Protein AF-A0A7Y4SE01-F1 (afdb_monomer_lite)

pLDDT: mean 89.8, std 6.82, range [64.94, 97.06]

Secondary structure (DSSP, 8-state):
-HHHHTPPBPPEEEESHHHHT-TT--S----EEEE-PPBP-----S-HHHHHHHHHHHHHHHHH--

Structure (mmCIF, N/CA/C/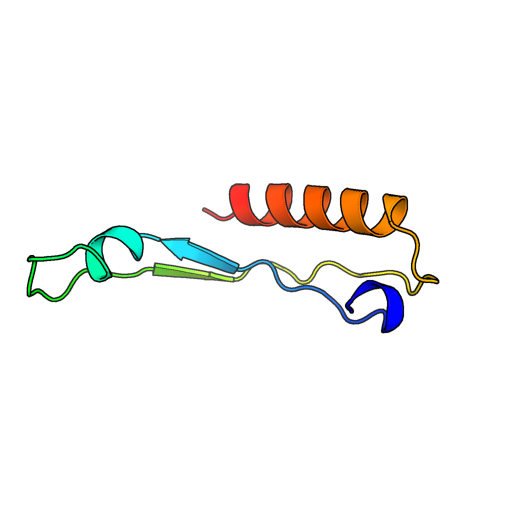O backbone):
data_AF-A0A7Y4SE01-F1
#
_entry.id   AF-A0A7Y4SE01-F1
#
loop_
_atom_site.group_PDB
_atom_site.id
_atom_site.type_symbol
_atom_site.label_atom_id
_atom_site.label_alt_id
_atom_site.label_comp_id
_atom_site.label_asym_id
_atom_site.label_entity_id
_atom_site.label_seq_id
_atom_site.pdbx_PDB_ins_code
_atom_site.Cartn_x
_atom_site.Cartn_y
_atom_site.Cartn_z
_atom_site.occupancy
_atom_site.B_iso_or_equiv
_atom_site.auth_seq_id
_atom_site.auth_comp_id
_atom_site.auth_asym_id
_atom_site.auth_atom_id
_atom_site.pdbx_PDB_model_num
ATOM 1 N N . MET A 1 1 ? 7.547 -7.675 -6.486 1.00 75.06 1 MET A N 1
ATOM 2 C CA . MET A 1 1 ? 6.198 -8.102 -6.940 1.00 75.06 1 MET A CA 1
ATOM 3 C C . MET A 1 1 ? 5.560 -7.147 -7.951 1.00 75.06 1 MET A C 1
ATOM 5 O O . MET A 1 1 ? 5.450 -7.529 -9.109 1.00 75.06 1 MET A O 1
ATOM 9 N N . ALA A 1 2 ? 5.160 -5.920 -7.584 1.00 83.69 2 ALA A N 1
ATOM 10 C CA . ALA A 1 2 ? 4.476 -5.014 -8.525 1.00 83.69 2 ALA A CA 1
ATOM 11 C C . ALA A 1 2 ? 5.345 -4.603 -9.728 1.00 83.69 2 ALA A C 1
ATOM 13 O O . ALA A 1 2 ? 4.871 -4.625 -10.855 1.00 83.69 2 ALA A O 1
ATOM 14 N N . LEU A 1 3 ? 6.639 -4.335 -9.517 1.00 89.50 3 LEU A N 1
ATOM 15 C CA . LEU A 1 3 ? 7.579 -4.036 -10.610 1.00 89.50 3 LEU A CA 1
ATOM 16 C C . LEU A 1 3 ? 7.756 -5.198 -11.590 1.00 89.50 3 LEU A C 1
ATOM 18 O O . LEU A 1 3 ? 7.768 -4.991 -12.795 1.00 89.50 3 LEU A O 1
ATOM 22 N N . VAL A 1 4 ? 7.823 -6.428 -11.082 1.00 89.69 4 VAL A N 1
ATOM 23 C CA . VAL A 1 4 ? 8.010 -7.632 -11.910 1.00 89.69 4 VAL A CA 1
ATOM 24 C C . VAL A 1 4 ? 6.781 -7.907 -12.782 1.00 89.69 4 VAL A C 1
ATOM 26 O O . VAL A 1 4 ? 6.899 -8.416 -13.897 1.00 89.69 4 VAL A O 1
ATOM 29 N N . THR A 1 5 ? 5.596 -7.559 -12.277 1.00 90.56 5 THR A N 1
ATOM 30 C CA . THR A 1 5 ? 4.302 -7.833 -12.920 1.00 90.56 5 THR A CA 1
ATOM 31 C C . THR A 1 5 ? 3.769 -6.658 -13.740 1.00 90.56 5 THR A C 1
ATOM 33 O O . THR A 1 5 ? 2.976 -6.873 -14.649 1.00 90.56 5 THR A O 1
ATOM 36 N N . GLY A 1 6 ? 4.187 -5.424 -13.442 1.00 91.31 6 GLY A N 1
ATOM 37 C CA . GLY A 1 6 ? 3.577 -4.207 -13.986 1.00 91.31 6 GLY A CA 1
ATOM 38 C C . GLY A 1 6 ? 2.151 -3.959 -13.476 1.00 91.31 6 GLY A C 1
ATOM 39 O O . GLY A 1 6 ? 1.428 -3.142 -14.043 1.00 91.31 6 GLY A O 1
ATOM 40 N N . ALA A 1 7 ? 1.716 -4.676 -12.434 1.00 94.06 7 ALA A N 1
ATOM 41 C CA . ALA A 1 7 ? 0.375 -4.519 -11.891 1.00 94.06 7 ALA A CA 1
ATOM 42 C C . ALA A 1 7 ? 0.218 -3.135 -11.232 1.00 94.06 7 ALA A C 1
ATOM 44 O O . ALA A 1 7 ? 1.127 -2.690 -10.520 1.00 94.06 7 ALA A O 1
ATOM 45 N N . PRO A 1 8 ? -0.923 -2.451 -11.433 1.00 94.06 8 PRO A N 1
ATOM 46 C CA . PRO A 1 8 ? -1.174 -1.170 -10.792 1.00 94.06 8 PRO A CA 1
ATOM 47 C C . PRO A 1 8 ? -1.243 -1.330 -9.269 1.00 94.06 8 PRO A C 1
ATOM 49 O O . PRO A 1 8 ? -1.766 -2.320 -8.754 1.00 94.06 8 PRO A O 1
ATOM 52 N N . LEU A 1 9 ? -0.730 -0.336 -8.546 1.00 95.00 9 LEU A N 1
ATOM 53 C CA . LEU A 1 9 ? -0.750 -0.304 -7.086 1.00 95.00 9 LEU A CA 1
ATOM 54 C C . LEU A 1 9 ? -1.826 0.648 -6.588 1.00 95.00 9 LEU A C 1
AT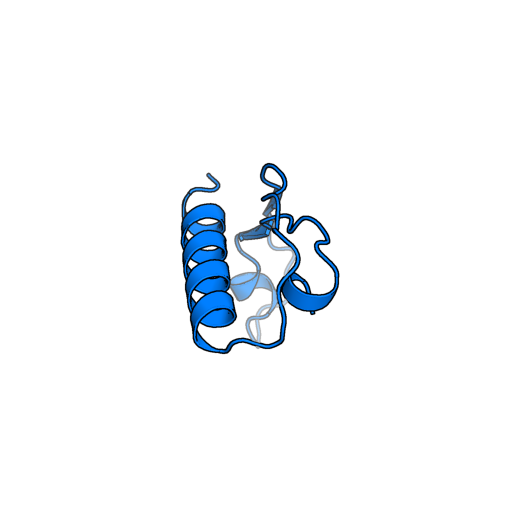OM 56 O O . LEU A 1 9 ? -1.833 1.818 -6.950 1.00 95.00 9 LEU A O 1
ATOM 60 N N . VAL A 1 10 ? -2.703 0.164 -5.715 1.00 96.56 10 VAL A N 1
ATOM 61 C CA . VAL A 1 10 ? -3.762 0.984 -5.122 1.00 96.56 10 VAL A CA 1
ATOM 62 C C . VAL A 1 10 ? -3.317 1.462 -3.736 1.00 96.56 10 VAL A C 1
ATOM 64 O O . VAL A 1 10 ? -3.092 0.627 -2.856 1.00 96.56 10 VAL A O 1
ATOM 67 N N . PRO A 1 11 ? -3.166 2.779 -3.505 1.00 96.69 11 PRO A N 1
ATOM 68 C CA . PRO A 1 11 ? -2.850 3.308 -2.187 1.00 96.69 11 PRO A CA 1
ATOM 69 C C . PRO A 1 11 ? -4.074 3.206 -1.269 1.00 96.69 11 PRO A C 1
ATOM 71 O O . PRO A 1 11 ? -5.169 3.652 -1.612 1.00 96.69 11 PRO A O 1
ATOM 74 N N . VAL A 1 12 ? -3.875 2.642 -0.077 1.00 97.06 12 VAL A N 1
ATOM 75 C CA . VAL A 1 12 ? -4.918 2.507 0.948 1.00 97.06 12 VAL A CA 1
ATOM 76 C C . VAL A 1 12 ? -4.421 3.111 2.254 1.00 97.06 12 VAL A C 1
ATOM 78 O O . VAL A 1 12 ? -3.345 2.759 2.740 1.00 97.06 12 VAL A O 1
ATOM 81 N N . ARG A 1 13 ? -5.218 4.006 2.843 1.00 95.81 13 ARG A N 1
ATOM 82 C CA . ARG A 1 13 ? -4.965 4.577 4.169 1.00 95.81 13 ARG A CA 1
ATOM 83 C C . ARG A 1 13 ? -5.993 4.055 5.166 1.00 95.81 13 ARG A C 1
ATOM 85 O O . ARG A 1 13 ? -7.198 4.205 4.970 1.00 95.81 13 ARG A O 1
ATOM 92 N N . LEU A 1 14 ? -5.494 3.475 6.254 1.00 94.56 14 LEU A N 1
ATOM 93 C CA . LEU A 1 14 ? -6.290 3.007 7.384 1.00 94.56 14 LEU A CA 1
ATOM 94 C C . LEU A 1 14 ? -6.218 4.037 8.516 1.00 94.56 14 LEU A C 1
ATOM 96 O O . LEU A 1 14 ? -5.127 4.415 8.943 1.00 94.56 14 LEU A O 1
ATOM 100 N N . ILE A 1 15 ? -7.370 4.496 8.994 1.00 92.38 15 ILE A N 1
ATOM 101 C CA . ILE A 1 15 ? -7.497 5.505 10.050 1.00 92.38 15 ILE A CA 1
ATOM 102 C C . ILE A 1 15 ? -8.116 4.857 11.292 1.00 92.38 15 ILE A C 1
ATOM 104 O O . ILE A 1 15 ? -9.012 4.019 11.188 1.00 92.38 15 ILE A O 1
ATOM 108 N N . ASP A 1 16 ? -7.609 5.251 12.464 1.00 88.38 16 ASP A N 1
ATOM 109 C CA . ASP A 1 16 ? -8.049 4.809 13.796 1.00 88.38 16 ASP A CA 1
ATOM 110 C C . ASP A 1 16 ? -7.897 3.304 14.098 1.00 88.38 16 ASP A C 1
ATOM 112 O O . ASP A 1 16 ? -8.288 2.830 15.168 1.00 88.38 16 ASP A O 1
ATOM 116 N N . THR A 1 17 ? -7.216 2.547 13.234 1.00 88.56 17 THR A N 1
ATOM 117 C CA . THR A 1 17 ? -6.950 1.110 13.435 1.00 88.56 17 THR A CA 1
ATOM 118 C C . THR A 1 17 ? -6.035 0.821 14.622 1.00 88.56 17 THR A C 1
ATOM 120 O O . THR A 1 17 ? -6.232 -0.173 15.316 1.00 88.56 17 THR A O 1
ATOM 123 N N . ALA A 1 18 ? -5.087 1.711 14.931 1.00 86.25 18 ALA A N 1
ATOM 124 C CA . ALA A 1 18 ? -4.219 1.565 16.103 1.00 86.25 18 ALA A CA 1
ATOM 125 C C . ALA A 1 18 ? -5.017 1.516 17.419 1.00 86.25 18 ALA A C 1
ATOM 127 O O . ALA A 1 18 ? -4.654 0.790 18.342 1.00 86.25 18 ALA A O 1
ATOM 128 N N . ARG A 1 19 ? -6.141 2.245 17.496 1.00 81.44 19 ARG A N 1
ATOM 129 C CA . ARG A 1 19 ? -7.033 2.229 18.663 1.00 81.44 19 ARG A CA 1
ATOM 130 C C . ARG A 1 19 ? -7.813 0.918 18.762 1.00 81.44 19 ARG A C 1
ATOM 132 O O . ARG A 1 19 ? -8.061 0.465 19.873 1.00 81.44 19 ARG A O 1
ATOM 139 N N . ALA A 1 20 ? -8.165 0.315 17.626 1.00 83.00 20 ALA A N 1
ATOM 140 C CA . ALA A 1 20 ? -8.839 -0.982 17.577 1.00 83.00 20 ALA A CA 1
ATOM 141 C C . ALA A 1 20 ? -7.952 -2.153 18.000 1.00 83.00 20 ALA A C 1
ATOM 143 O O . ALA A 1 20 ? -8.461 -3.151 18.495 1.00 83.00 20 ALA A O 1
ATOM 144 N N . LEU A 1 21 ? -6.636 -2.023 17.835 1.00 83.19 21 LEU A N 1
ATOM 145 C CA . LEU A 1 21 ? -5.666 -3.059 18.193 1.00 83.19 21 LEU A CA 1
ATOM 146 C C . LEU A 1 21 ? -4.985 -2.806 19.550 1.00 83.19 21 LEU A C 1
ATOM 148 O O . LEU A 1 21 ? -4.083 -3.549 19.941 1.00 83.19 21 LEU A O 1
ATOM 152 N N . ALA A 1 22 ? -5.392 -1.766 20.285 1.00 82.81 22 ALA A N 1
ATOM 153 C CA . ALA A 1 22 ? -4.805 -1.431 21.577 1.00 82.81 22 ALA A CA 1
ATOM 154 C C . ALA A 1 22 ? -5.197 -2.465 22.650 1.00 82.81 22 ALA A C 1
ATOM 156 O O . ALA A 1 22 ? -6.378 -2.707 22.905 1.00 82.81 22 ALA A O 1
ATOM 157 N N . ARG A 1 23 ? -4.200 -3.055 23.325 1.00 80.38 23 ARG A N 1
ATOM 158 C CA . ARG A 1 23 ? -4.434 -4.005 24.427 1.00 80.38 23 ARG A CA 1
ATOM 159 C C . ARG A 1 23 ? -5.243 -3.353 25.555 1.00 80.38 23 ARG A C 1
AT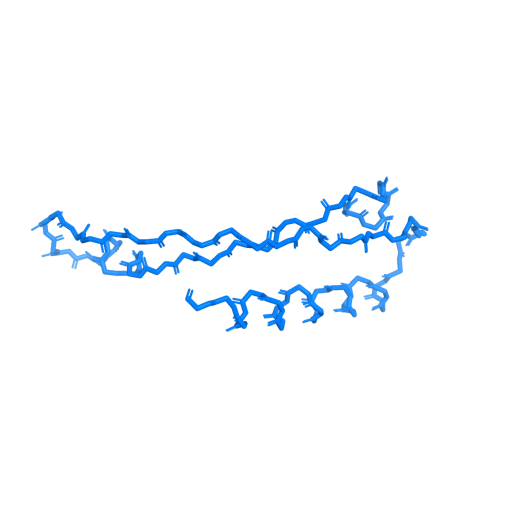OM 161 O O . ARG A 1 23 ? -4.988 -2.212 25.931 1.00 80.38 23 ARG A O 1
ATOM 168 N N . GLY A 1 24 ? -6.191 -4.105 26.116 1.00 75.81 24 GLY A N 1
ATOM 169 C CA . GLY A 1 24 ? -6.958 -3.704 27.303 1.00 75.81 24 GLY A CA 1
ATOM 170 C C . GLY A 1 24 ? -8.122 -2.740 27.052 1.00 75.81 24 GLY A C 1
ATOM 171 O O . GLY A 1 24 ? -8.741 -2.292 28.013 1.00 75.81 24 GLY A O 1
ATOM 172 N N . ARG A 1 25 ? -8.452 -2.417 25.793 1.00 64.94 25 ARG A N 1
ATOM 173 C CA . ARG A 1 25 ? -9.630 -1.606 25.449 1.00 64.94 25 ARG A CA 1
ATOM 174 C C . ARG A 1 25 ? -10.615 -2.421 24.617 1.00 64.94 25 ARG A C 1
ATOM 176 O O . ARG A 1 25 ? -10.494 -2.492 23.400 1.00 64.94 25 ARG A O 1
ATOM 183 N N . ILE A 1 26 ? -11.595 -3.027 25.284 1.00 72.19 26 ILE A N 1
ATOM 184 C CA . ILE A 1 26 ? -12.756 -3.631 24.620 1.00 72.19 26 ILE A CA 1
ATOM 185 C C . ILE A 1 26 ? -13.705 -2.491 24.235 1.00 72.19 26 ILE A C 1
ATOM 187 O O . ILE A 1 26 ? -14.131 -1.719 25.092 1.00 72.19 26 ILE A O 1
ATOM 191 N N . GLY A 1 27 ? -14.009 -2.352 22.947 1.00 78.00 27 GLY A N 1
ATOM 192 C CA . GLY A 1 27 ? -14.927 -1.333 22.445 1.00 78.00 27 GLY A CA 1
ATOM 193 C C . GLY A 1 27 ? -15.157 -1.446 20.940 1.00 78.00 27 GLY A C 1
ATOM 194 O O . GLY A 1 27 ? -14.549 -2.279 20.274 1.00 78.00 27 GLY A O 1
ATOM 195 N N . PHE A 1 28 ? -16.018 -0.579 20.407 1.00 82.06 28 PHE A N 1
ATOM 196 C CA . PHE A 1 28 ? -16.336 -0.489 18.977 1.00 82.06 28 PHE A CA 1
ATOM 197 C C . PHE A 1 28 ? -15.778 0.819 18.398 1.00 82.06 28 PHE A C 1
ATOM 199 O O . PHE A 1 28 ? -16.508 1.808 18.277 1.00 82.06 28 PHE A O 1
ATOM 206 N N . PRO A 1 29 ? -14.467 0.892 18.107 1.00 85.06 29 PRO A N 1
ATOM 207 C CA . PRO A 1 29 ? -13.876 2.096 17.543 1.00 85.06 29 PRO A CA 1
ATOM 208 C C . PRO A 1 29 ? -14.448 2.356 16.150 1.00 85.06 29 PRO A C 1
ATOM 210 O O . PRO A 1 29 ? -14.639 1.437 15.354 1.00 85.06 29 PRO A O 1
ATOM 213 N N . LYS A 1 30 ? -14.685 3.629 15.833 1.00 88.25 30 LYS A N 1
ATOM 214 C CA . LYS A 1 30 ? -14.979 4.035 14.459 1.00 88.25 30 LYS A CA 1
ATOM 215 C C . LYS A 1 30 ? -13.693 3.917 13.647 1.00 88.25 30 LYS A C 1
ATOM 217 O O . LYS A 1 30 ? -12.691 4.523 14.008 1.00 88.25 30 LYS A O 1
ATOM 222 N N . LEU A 1 31 ? -13.736 3.127 12.582 1.00 91.50 31 LEU A N 1
ATOM 223 C CA . LEU A 1 31 ? -12.637 2.950 11.640 1.00 91.50 31 LEU A CA 1
ATOM 224 C C . LEU A 1 31 ? -12.975 3.657 10.331 1.00 91.50 31 LEU A C 1
ATOM 226 O O . LEU A 1 31 ? -14.140 3.708 9.935 1.00 91.50 31 LEU A O 1
ATOM 230 N N . ARG A 1 32 ? -11.955 4.165 9.639 1.00 93.50 32 ARG A N 1
ATOM 231 C CA . ARG A 1 32 ? -12.109 4.729 8.295 1.00 93.50 32 ARG A CA 1
ATOM 232 C C . ARG A 1 32 ? -11.040 4.165 7.367 1.00 93.50 32 ARG A C 1
ATOM 234 O O . ARG A 1 32 ? -9.873 4.055 7.739 1.00 93.50 32 ARG A O 1
ATOM 241 N N . VAL A 1 33 ? -11.460 3.811 6.158 1.00 95.69 33 VAL A N 1
ATOM 242 C CA . VAL A 1 33 ? -10.591 3.353 5.071 1.00 95.69 33 VAL A CA 1
ATOM 243 C C . VAL A 1 33 ? -10.723 4.351 3.934 1.00 95.69 33 VAL A C 1
ATOM 245 O O . VAL A 1 33 ? -11.839 4.696 3.548 1.00 95.69 33 VAL A O 1
ATOM 248 N N . ILE A 1 34 ? -9.595 4.827 3.418 1.00 96.50 34 ILE A N 1
ATOM 249 C CA . ILE A 1 34 ? -9.551 5.679 2.230 1.00 96.50 34 ILE A CA 1
ATOM 250 C C . ILE A 1 34 ? -8.785 4.925 1.155 1.00 96.50 34 ILE A C 1
ATOM 252 O O . ILE A 1 34 ? -7.667 4.464 1.395 1.00 96.50 34 ILE A O 1
ATOM 256 N N . VAL A 1 35 ? -9.399 4.809 -0.016 1.00 96.81 35 VAL A N 1
ATOM 257 C CA . VAL A 1 35 ? -8.816 4.180 -1.200 1.00 96.81 35 VAL A CA 1
ATOM 258 C C . VAL A 1 35 ? -8.530 5.288 -2.202 1.00 96.81 35 VAL A C 1
ATOM 260 O O . VAL A 1 35 ? -9.423 6.071 -2.517 1.00 96.81 35 VAL A O 1
ATOM 263 N N . GLY A 1 36 ? -7.277 5.394 -2.635 1.00 96.00 36 GLY A N 1
ATOM 264 C CA . GLY A 1 36 ? -6.871 6.366 -3.642 1.00 96.00 36 GLY A CA 1
ATOM 265 C C . GLY A 1 36 ? -6.831 5.785 -5.048 1.00 96.00 36 GLY A C 1
ATOM 266 O O . GLY A 1 36 ? -7.022 4.588 -5.262 1.00 96.00 36 GLY A O 1
ATOM 267 N N . GLU A 1 37 ? -6.526 6.659 -6.001 1.00 95.75 37 GLU A N 1
ATOM 268 C CA . GLU A 1 37 ? -6.389 6.289 -7.406 1.00 95.75 37 GLU A CA 1
ATOM 269 C C . GLU A 1 37 ? -5.227 5.305 -7.638 1.00 95.75 37 GLU A C 1
ATOM 271 O O . GLU A 1 37 ? -4.157 5.457 -7.030 1.00 95.75 37 GLU A O 1
ATOM 276 N N . PRO A 1 38 ? -5.387 4.313 -8.535 1.00 96.25 38 PRO A N 1
ATOM 277 C CA . PRO A 1 38 ? -4.322 3.374 -8.859 1.00 96.25 38 PRO A CA 1
ATOM 278 C C . PRO A 1 38 ? -3.086 4.058 -9.463 1.00 96.25 38 PRO A C 1
ATOM 280 O O . PRO A 1 38 ? -3.153 4.781 -10.458 1.00 96.25 38 PRO A O 1
ATOM 283 N N . ILE A 1 39 ? -1.917 3.749 -8.911 1.00 94.12 39 ILE A N 1
ATOM 284 C CA . ILE A 1 39 ? -0.613 4.151 -9.430 1.00 94.12 39 ILE A CA 1
ATOM 285 C C . ILE A 1 39 ? -0.206 3.152 -10.511 1.00 94.12 39 ILE A C 1
ATOM 287 O O . ILE A 1 39 ? -0.028 1.960 -10.245 1.00 94.12 39 ILE A O 1
ATOM 291 N N . LYS A 1 40 ? -0.028 3.642 -11.740 1.00 94.69 40 LYS A N 1
ATOM 292 C CA . LYS A 1 40 ? 0.512 2.835 -12.839 1.00 94.69 40 LYS A CA 1
ATOM 293 C C . LYS A 1 40 ? 1.964 2.462 -12.542 1.00 94.69 40 LYS A C 1
ATOM 295 O O . LYS A 1 40 ? 2.773 3.329 -12.212 1.00 94.69 40 LYS A O 1
ATOM 300 N N . VAL A 1 41 ? 2.288 1.182 -12.701 1.00 93.38 41 VAL A N 1
ATOM 301 C CA . VAL A 1 41 ? 3.638 0.645 -12.512 1.00 93.38 41 VAL A CA 1
ATOM 302 C C . VAL A 1 41 ? 4.156 0.165 -13.858 1.00 93.38 41 VAL A C 1
ATOM 304 O O . VAL A 1 41 ? 3.510 -0.638 -14.526 1.00 93.38 41 VAL A O 1
ATOM 307 N N . VAL A 1 42 ? 5.320 0.663 -14.268 1.00 90.38 42 VAL A N 1
ATOM 308 C CA . VAL A 1 42 ? 6.005 0.148 -15.457 1.00 90.38 42 VAL A CA 1
ATOM 309 C C . VAL A 1 42 ? 6.734 -1.127 -15.061 1.00 90.38 42 VAL A C 1
ATOM 311 O O . VAL A 1 42 ? 7.425 -1.159 -14.041 1.00 90.38 42 VAL A O 1
ATOM 314 N N . ARG A 1 43 ? 6.556 -2.186 -15.853 1.00 89.94 43 ARG A N 1
ATOM 315 C CA . ARG A 1 43 ? 7.236 -3.457 -15.617 1.00 89.94 43 ARG A CA 1
ATOM 316 C C . ARG A 1 43 ? 8.747 -3.275 -15.769 1.00 89.94 43 ARG A C 1
ATOM 318 O O . ARG A 1 43 ? 9.197 -2.751 -16.784 1.00 89.94 43 ARG A O 1
ATOM 325 N N . ALA A 1 44 ? 9.508 -3.751 -14.793 1.00 87.00 44 ALA A N 1
ATOM 326 C CA . ALA A 1 44 ? 10.965 -3.689 -14.780 1.00 87.00 44 ALA A CA 1
ATOM 327 C C . ALA A 1 44 ? 11.559 -4.990 -14.204 1.00 87.00 44 ALA A C 1
ATOM 329 O O . ALA A 1 44 ? 10.863 -5.697 -13.462 1.00 87.00 44 ALA A O 1
ATOM 330 N N . PRO A 1 45 ? 12.825 -5.324 -14.532 1.00 84.50 45 PRO A N 1
ATOM 331 C CA . PRO A 1 45 ? 13.568 -6.364 -13.824 1.00 84.50 45 PRO A CA 1
ATOM 332 C C . PRO A 1 45 ? 13.660 -6.044 -12.325 1.00 84.50 45 PRO A C 1
ATOM 334 O O . PRO A 1 45 ? 13.379 -4.922 -11.903 1.00 84.50 45 PRO A O 1
ATOM 337 N N . GLU A 1 46 ? 14.052 -7.025 -11.513 1.00 80.94 46 GLU A N 1
ATOM 338 C CA . GLU A 1 46 ? 14.259 -6.819 -10.076 1.00 80.94 46 GLU A CA 1
ATOM 339 C C . GLU A 1 46 ? 15.453 -5.890 -9.823 1.00 80.94 46 GLU A C 1
ATOM 341 O O . GLU A 1 46 ? 16.588 -6.323 -9.655 1.00 80.94 46 GLU A O 1
ATOM 346 N N . ASP A 1 47 ? 15.167 -4.590 -9.815 1.00 86.94 47 ASP A N 1
ATOM 347 C CA . ASP A 1 47 ? 16.092 -3.522 -9.465 1.00 86.94 47 ASP A CA 1
ATOM 348 C C . ASP A 1 47 ? 15.712 -2.940 -8.086 1.00 86.94 47 ASP A C 1
ATOM 350 O O . ASP A 1 47 ? 14.626 -2.359 -7.932 1.00 86.94 47 ASP A O 1
ATOM 354 N N . PRO A 1 48 ? 16.584 -3.075 -7.067 1.00 88.00 48 PRO A N 1
ATOM 355 C CA . PRO A 1 48 ? 16.374 -2.504 -5.738 1.00 88.00 48 PRO A CA 1
ATOM 356 C C . PRO A 1 48 ? 16.160 -0.984 -5.735 1.00 88.00 48 PRO A C 1
ATOM 358 O O . PRO A 1 48 ? 15.418 -0.471 -4.889 1.00 88.00 48 PRO A O 1
ATOM 361 N N . VAL A 1 49 ? 16.778 -0.255 -6.670 1.00 90.19 49 VAL A N 1
ATOM 362 C CA . VAL A 1 49 ? 16.646 1.205 -6.766 1.00 90.19 49 VAL A CA 1
ATOM 363 C C . VAL A 1 49 ? 15.235 1.561 -7.228 1.00 90.19 49 VAL A C 1
ATOM 365 O O . VAL A 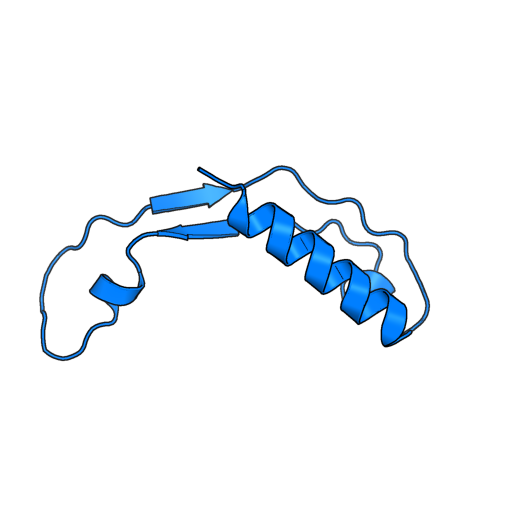1 49 ? 14.530 2.297 -6.533 1.00 90.19 49 VAL A O 1
ATOM 368 N N . ALA A 1 50 ? 14.771 0.946 -8.319 1.00 87.94 50 ALA A N 1
ATOM 369 C CA . ALA A 1 50 ? 13.401 1.104 -8.805 1.00 87.94 50 ALA A CA 1
ATOM 370 C C . ALA A 1 50 ? 12.350 0.686 -7.756 1.00 87.94 50 ALA A C 1
ATOM 372 O O . ALA A 1 50 ? 11.306 1.331 -7.617 1.00 87.94 50 ALA A O 1
ATOM 373 N N . ALA A 1 51 ? 12.616 -0.371 -6.979 1.00 90.31 51 ALA A N 1
ATOM 374 C CA . ALA A 1 51 ? 11.737 -0.811 -5.891 1.00 90.31 51 ALA A CA 1
ATOM 375 C C . ALA A 1 51 ? 11.628 0.227 -4.770 1.00 90.31 51 ALA A C 1
ATOM 377 O O . ALA A 1 51 ? 10.531 0.475 -4.251 1.00 90.31 51 ALA A O 1
ATOM 378 N N . THR A 1 52 ? 12.749 0.855 -4.424 1.00 93.62 52 THR A N 1
ATOM 379 C CA . THR A 1 52 ? 12.800 1.908 -3.409 1.00 93.62 52 THR A CA 1
ATOM 380 C C . THR A 1 52 ? 12.030 3.137 -3.880 1.00 93.62 52 THR A C 1
ATOM 382 O O . THR A 1 52 ? 11.142 3.603 -3.169 1.00 93.62 52 THR A O 1
ATOM 385 N N . GLU A 1 53 ? 12.270 3.600 -5.108 1.00 92.94 53 GLU A N 1
ATOM 386 C CA . GLU A 1 53 ? 11.563 4.748 -5.684 1.00 92.94 53 GLU A CA 1
ATOM 387 C C . GLU A 1 53 ? 10.043 4.515 -5.755 1.00 92.94 53 GLU A C 1
ATOM 389 O O . GLU A 1 53 ? 9.251 5.374 -5.353 1.00 92.94 53 GLU A O 1
ATOM 394 N N . LEU A 1 54 ? 9.606 3.328 -6.193 1.00 93.06 54 LEU A N 1
ATOM 395 C CA . LEU A 1 54 ? 8.183 2.984 -6.223 1.00 93.06 54 LEU A CA 1
ATOM 396 C C . LEU A 1 54 ? 7.565 2.987 -4.816 1.00 93.06 54 LEU A C 1
ATOM 398 O O . LEU A 1 54 ? 6.433 3.444 -4.635 1.00 93.06 54 LEU A O 1
ATOM 402 N N . THR A 1 55 ? 8.310 2.511 -3.818 1.00 94.44 55 THR A N 1
ATOM 403 C CA . THR A 1 55 ? 7.872 2.507 -2.416 1.00 94.44 55 THR A CA 1
ATOM 404 C C . THR A 1 55 ? 7.749 3.929 -1.867 1.00 94.44 55 THR A C 1
ATOM 406 O O . THR A 1 55 ? 6.763 4.241 -1.196 1.00 94.44 55 THR A O 1
ATOM 409 N N . GLU A 1 56 ? 8.699 4.813 -2.185 1.00 96.19 56 GLU A N 1
ATOM 410 C CA . GLU A 1 56 ? 8.639 6.236 -1.835 1.00 96.19 56 GLU A CA 1
ATOM 411 C C . GLU A 1 56 ? 7.386 6.899 -2.417 1.00 96.19 56 GLU A C 1
ATOM 413 O O . GLU A 1 56 ? 6.609 7.524 -1.687 1.00 96.19 56 GLU A O 1
ATOM 418 N N . ARG A 1 57 ? 7.132 6.689 -3.714 1.00 94.75 57 ARG A N 1
ATOM 419 C CA . ARG A 1 57 ? 5.951 7.222 -4.410 1.00 94.75 57 ARG A CA 1
ATOM 420 C C . ARG A 1 57 ? 4.647 6.728 -3.788 1.00 94.75 57 ARG A C 1
ATOM 422 O O . ARG A 1 57 ? 3.751 7.535 -3.536 1.00 94.75 57 ARG A O 1
ATOM 429 N N . LEU A 1 58 ? 4.551 5.431 -3.487 1.00 96.25 58 LEU A N 1
ATOM 430 C CA . LEU A 1 58 ? 3.382 4.861 -2.813 1.00 96.25 58 LEU A CA 1
ATOM 431 C C . LEU 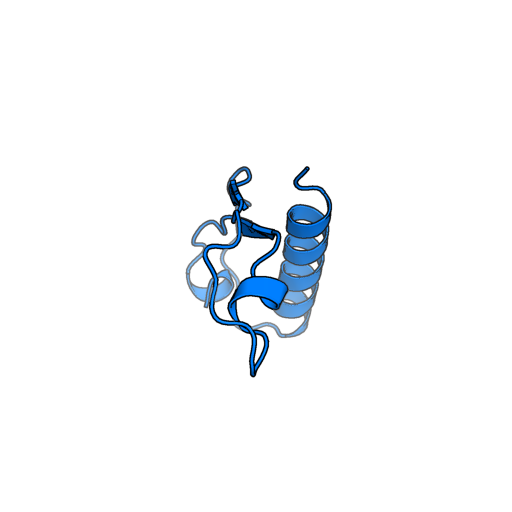A 1 58 ? 3.180 5.481 -1.425 1.00 96.25 58 LEU A C 1
ATOM 433 O O . LEU A 1 58 ? 2.055 5.804 -1.048 1.00 96.25 58 LEU A O 1
ATOM 437 N N . ARG A 1 59 ? 4.261 5.692 -0.667 1.00 96.50 59 ARG A N 1
ATOM 438 C CA . ARG A 1 59 ? 4.177 6.289 0.669 1.00 96.50 59 ARG A CA 1
ATOM 439 C C . ARG A 1 59 ? 3.673 7.723 0.629 1.00 96.50 59 ARG A C 1
ATOM 441 O O . ARG A 1 59 ? 2.857 8.092 1.473 1.00 96.50 59 ARG A O 1
ATOM 448 N N . VAL A 1 60 ? 4.149 8.525 -0.322 1.00 96.81 60 VAL A N 1
ATOM 449 C CA . VAL A 1 60 ? 3.658 9.895 -0.525 1.00 96.81 60 VAL A CA 1
ATOM 450 C C . VAL A 1 60 ? 2.168 9.872 -0.867 1.00 96.81 60 VAL A C 1
ATOM 452 O O . VAL A 1 60 ? 1.400 10.578 -0.216 1.00 96.81 60 VAL A O 1
ATOM 455 N N . ALA A 1 61 ? 1.748 8.997 -1.787 1.00 95.44 61 ALA A N 1
ATOM 456 C CA . ALA A 1 61 ? 0.344 8.858 -2.171 1.00 95.44 61 ALA A CA 1
ATOM 457 C C . ALA A 1 61 ? -0.556 8.459 -0.990 1.00 95.44 61 ALA A C 1
ATOM 459 O O . ALA A 1 61 ? -1.595 9.071 -0.781 1.00 95.44 61 ALA A O 1
ATOM 460 N N . VAL A 1 62 ? -0.150 7.486 -0.166 1.00 96.62 62 VAL A N 1
ATOM 461 C CA . VAL A 1 62 ? -0.912 7.093 1.035 1.00 96.62 62 VAL A CA 1
ATOM 462 C C . VAL A 1 62 ? -0.995 8.241 2.047 1.00 96.62 62 VAL A C 1
ATOM 464 O O . VAL A 1 62 ? -2.049 8.451 2.649 1.00 96.62 62 VAL A O 1
ATOM 467 N N . LYS A 1 63 ? 0.089 9.007 2.236 1.00 94.56 63 LYS A N 1
ATOM 468 C CA . LYS A 1 63 ? 0.111 10.157 3.156 1.00 94.56 63 LYS A CA 1
ATOM 469 C C . LYS A 1 63 ? -0.818 11.290 2.714 1.00 94.56 63 LYS A C 1
ATOM 471 O O . LYS A 1 63 ? -1.359 11.971 3.582 1.00 94.56 63 LYS A O 1
ATOM 476 N N . SER A 1 64 ? -1.013 11.481 1.409 1.00 94.12 64 SER A N 1
ATOM 477 C CA . SER A 1 64 ? -1.883 12.534 0.874 1.00 94.12 64 SER A CA 1
ATOM 478 C C . SER A 1 64 ? -3.374 12.179 0.875 1.00 94.12 64 SER A C 1
ATOM 480 O O . SER A 1 64 ? -4.190 13.052 0.599 1.00 94.12 64 SER A O 1
ATOM 482 N N . LEU A 1 65 ? -3.758 10.932 1.182 1.00 92.38 65 LEU A N 1
ATOM 483 C 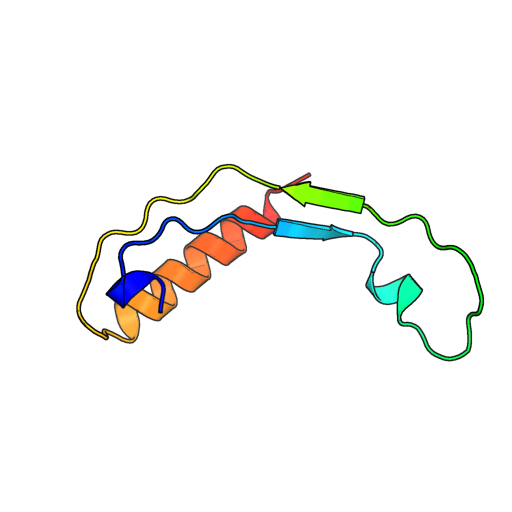CA . LEU A 1 65 ? -5.168 10.539 1.297 1.00 92.38 65 LEU A CA 1
ATOM 484 C C . LEU A 1 65 ? -5.794 11.156 2.556 1.00 92.38 65 LEU A C 1
ATOM 486 O O . LEU A 1 65 ? -5.321 10.870 3.657 1.00 92.38 65 LEU A O 1
ATOM 490 N N . ALA A 1 66 ? -6.840 11.974 2.402 1.00 82.69 66 ALA A N 1
ATOM 491 C CA . ALA A 1 66 ? -7.508 12.724 3.477 1.00 82.69 66 ALA A CA 1
ATOM 492 C C . ALA A 1 66 ? -8.874 12.147 3.872 1.00 82.69 66 ALA A C 1
ATOM 494 O O . ALA A 1 66 ? -9.647 11.716 2.991 1.00 82.69 66 ALA A O 1
#

Foldseek 3Di:
DCQQVQDWDKQKEKPPVCVVPDPPDDDDDDIDMFIDDTHGHHHDDPDPVSVVVVVVVSVVVNVPGD

Radius of gyration: 15.61 Å; chains: 1; bounding box: 33×21×43 Å

Sequence (66 aa):
MALVTGAPLVPVRLIDTARALARGRIGFPKLRVIVGEPIKVVRAPEDPVAATELTERLRVAVKSLA